Protein AF-A0A4Q7KQC6-F1 (afdb_monomer)

Nearest PDB structures (foldseek):
  8jri-assembly1_F  TM=3.475E-01  e=8.444E+00  Homo sapiens
  8rg0-assembly1_n  TM=2.763E-01  e=6.130E+00  Homo sapiens

Foldseek 3Di:
DDWDWQDDDPVPQAKTWTADPVLDIDIDDDWDPDDVPDDDDPPDTDDDHDPVRVVRNLVVSLVNDDVVVVVVSVVVVVVD

Sequence (80 aa):
MKLRKVSGCENGTCPAVYVSDRGTAVVQGDLVTTAEGLELGDGESAVELPPDVVLAAVTALARSGSAETVQRLTEALQCS

Organism: NCBI:txid1872711

Secondary structure (DSSP, 8-state):
--EEEEE--TTS-S-EEEEETTS-EEEES-B----TT----TT---B---HHHHHHHHHHHHHHS-HHHHHHHHHHHHT-

Mean predicted aligned error: 6.64 Å

pLDDT: mean 84.77, std 11.26, range [52.56, 95.69]

Structure (mmCIF, N/CA/C/O backbone):
data_AF-A0A4Q7KQC6-F1
#
_entry.id   AF-A0A4Q7KQC6-F1
#
loop_
_atom_site.group_PDB
_atom_site.id
_atom_site.type_symbol
_atom_site.label_atom_id
_atom_site.label_alt_id
_atom_site.label_comp_id
_atom_site.label_asym_id
_atom_site.label_entity_id
_atom_site.label_seq_id
_atom_site.pdbx_PDB_ins_code
_atom_site.Cartn_x
_atom_site.Cartn_y
_atom_site.Cartn_z
_atom_site.occupancy
_atom_site.B_iso_or_equiv
_atom_site.auth_seq_id
_atom_site.auth_comp_id
_atom_site.auth_asym_id
_atom_site.auth_atom_id
_atom_site.pdbx_PDB_model_num
ATOM 1 N N . MET A 1 1 ? -5.576 -13.350 8.722 1.00 88.69 1 MET A N 1
ATOM 2 C CA . MET A 1 1 ? -5.870 -11.904 8.838 1.00 88.69 1 MET A CA 1
ATOM 3 C C . MET A 1 1 ? -7.074 -11.584 7.976 1.00 88.69 1 MET A C 1
ATOM 5 O O . MET A 1 1 ? -7.223 -12.219 6.935 1.00 88.69 1 MET A O 1
ATOM 9 N N . LYS A 1 2 ? -7.912 -10.633 8.385 1.00 94.19 2 LYS A N 1
ATOM 10 C CA . LYS A 1 2 ? -8.973 -10.074 7.534 1.00 94.19 2 LYS A CA 1
ATOM 11 C C . LYS A 1 2 ? -8.484 -8.783 6.885 1.00 94.19 2 LYS A C 1
ATOM 13 O O . LYS A 1 2 ? -7.763 -8.022 7.523 1.00 94.19 2 LYS A O 1
ATOM 18 N N . LEU A 1 3 ? -8.873 -8.550 5.633 1.00 94.75 3 LEU A N 1
ATOM 19 C CA . LEU A 1 3 ? -8.469 -7.389 4.839 1.00 94.75 3 LEU A CA 1
ATOM 20 C C . LEU A 1 3 ? -9.699 -6.594 4.410 1.00 94.75 3 LEU A C 1
ATOM 22 O O . LEU A 1 3 ? -10.679 -7.166 3.937 1.00 94.75 3 LEU A O 1
ATOM 26 N N . ARG A 1 4 ? -9.628 -5.271 4.534 1.00 93.25 4 ARG A N 1
ATOM 27 C CA . ARG A 1 4 ? -10.611 -4.339 3.977 1.00 93.25 4 ARG A CA 1
ATOM 28 C C . ARG A 1 4 ? -9.910 -3.446 2.969 1.00 93.25 4 ARG A C 1
ATOM 30 O O . ARG A 1 4 ? -8.972 -2.756 3.351 1.00 93.25 4 ARG A O 1
ATOM 37 N N . LYS A 1 5 ? -10.352 -3.450 1.709 1.00 92.50 5 LYS A N 1
ATOM 38 C CA . LYS A 1 5 ? -9.807 -2.559 0.674 1.00 92.50 5 LYS A CA 1
ATOM 39 C C . LYS A 1 5 ? -10.128 -1.110 1.043 1.00 92.50 5 LYS A C 1
ATOM 41 O O . LYS A 1 5 ? -11.255 -0.816 1.439 1.00 92.50 5 LYS A O 1
ATOM 46 N N . VAL A 1 6 ? -9.134 -0.234 0.967 1.00 91.56 6 VAL A N 1
ATOM 47 C CA . VAL A 1 6 ? -9.256 1.186 1.338 1.00 91.56 6 VAL A CA 1
ATOM 48 C C . VAL A 1 6 ? -8.837 2.131 0.224 1.00 91.56 6 VAL A C 1
ATOM 50 O O . VAL A 1 6 ? -9.285 3.273 0.213 1.00 91.56 6 VAL A O 1
ATOM 53 N N . SER A 1 7 ? -8.023 1.658 -0.717 1.00 87.88 7 SER A N 1
ATOM 54 C CA . SER A 1 7 ? -7.669 2.401 -1.922 1.00 87.88 7 SER A CA 1
ATOM 55 C C . SER A 1 7 ? -7.362 1.460 -3.091 1.00 87.88 7 SER A C 1
ATOM 57 O O . SER A 1 7 ? -7.241 0.240 -2.927 1.00 87.88 7 SER A O 1
ATOM 59 N N . GLY A 1 8 ? -7.293 2.042 -4.286 1.00 80.12 8 GLY A N 1
ATOM 60 C CA . GLY A 1 8 ? -7.132 1.366 -5.572 1.00 80.12 8 GLY A CA 1
ATOM 61 C C . GLY A 1 8 ? -8.251 1.758 -6.535 1.00 80.12 8 GLY A C 1
ATOM 62 O O . GLY A 1 8 ? -9.337 2.138 -6.101 1.00 80.12 8 GLY A O 1
ATOM 63 N N . CYS A 1 9 ? -7.997 1.670 -7.838 1.00 71.81 9 CYS A N 1
ATOM 64 C CA . CYS A 1 9 ? -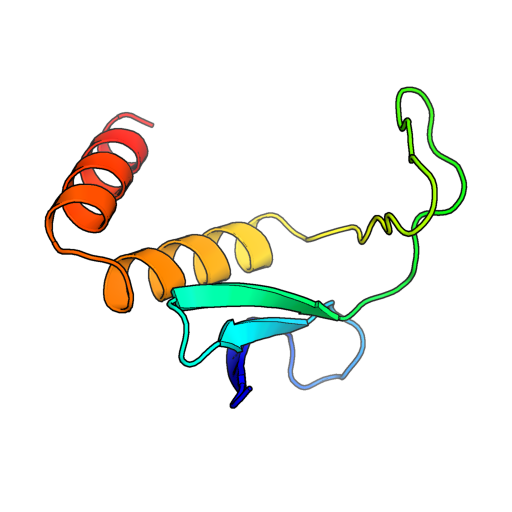8.996 2.013 -8.847 1.00 71.81 9 CYS A CA 1
ATOM 65 C C . CYS A 1 9 ? -9.884 0.811 -9.214 1.00 71.81 9 CYS A C 1
ATOM 67 O O . CYS A 1 9 ? -9.489 -0.348 -9.052 1.00 71.81 9 CYS A O 1
ATOM 69 N N . GLU A 1 10 ? -11.100 1.085 -9.696 1.00 64.56 10 GLU A N 1
ATOM 70 C CA . GLU A 1 10 ? -12.052 0.043 -10.122 1.00 64.56 10 GLU A CA 1
ATOM 71 C C . GLU A 1 10 ? -11.631 -0.640 -11.429 1.00 64.56 10 GLU A C 1
ATOM 73 O O . GLU A 1 10 ? -11.959 -1.802 -11.652 1.00 64.56 10 GLU A O 1
ATOM 78 N N . ASN A 1 11 ? -10.821 0.039 -12.247 1.00 64.62 11 ASN A N 1
ATOM 79 C CA . ASN A 1 11 ? -10.403 -0.443 -13.566 1.00 64.62 11 ASN A CA 1
ATOM 80 C C . ASN A 1 11 ? -9.273 -1.493 -13.511 1.00 64.62 11 ASN A C 1
ATOM 82 O O . ASN A 1 11 ? -8.826 -1.961 -14.554 1.00 64.62 11 ASN A O 1
ATOM 86 N N . GLY A 1 12 ? -8.797 -1.862 -12.315 1.00 60.53 12 GLY A N 1
ATOM 87 C CA . GLY A 1 12 ? -7.857 -2.973 -12.110 1.00 60.53 12 GLY A CA 1
ATOM 88 C C . GLY A 1 12 ? -6.391 -2.703 -12.467 1.00 60.53 12 GLY A C 1
ATOM 89 O O . GLY A 1 12 ? -5.566 -3.585 -12.269 1.00 60.53 12 GLY A O 1
ATOM 90 N N . 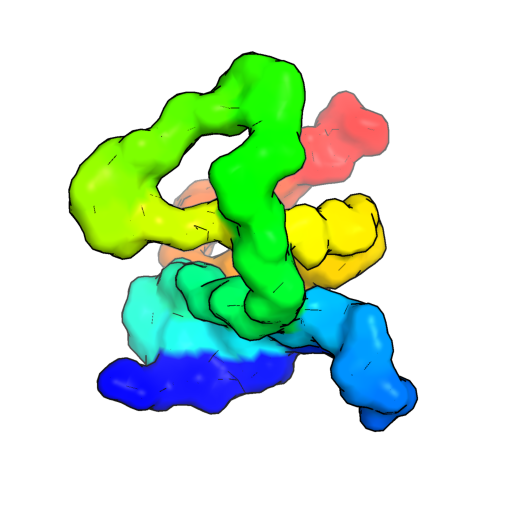THR A 1 13 ? -6.051 -1.508 -12.951 1.00 68.06 13 THR A N 1
ATOM 91 C CA . THR A 1 13 ? -4.686 -1.127 -13.366 1.00 68.06 13 THR A CA 1
ATOM 92 C C . THR A 1 13 ? -3.878 -0.384 -12.305 1.00 68.06 13 THR A C 1
ATOM 94 O O . THR A 1 13 ? -2.695 -0.143 -12.510 1.00 68.06 13 THR A O 1
ATOM 97 N N . CYS A 1 14 ? -4.484 -0.013 -11.177 1.00 80.81 14 CYS A N 1
ATOM 98 C CA . CYS A 1 14 ? -3.792 0.691 -10.099 1.00 80.81 14 CYS A CA 1
ATOM 99 C C . CYS A 1 14 ? -3.550 -0.256 -8.927 1.00 80.81 14 CYS A C 1
ATOM 101 O O . CYS A 1 14 ? -4.419 -1.084 -8.622 1.00 80.81 14 CYS A O 1
ATOM 103 N N . PRO A 1 15 ? -2.430 -0.088 -8.213 1.00 90.00 15 PRO A N 1
ATOM 104 C CA . PRO A 1 15 ? -2.194 -0.815 -6.982 1.00 90.00 15 PRO A CA 1
ATOM 105 C C . PRO A 1 15 ? -3.324 -0.562 -5.977 1.00 90.00 15 PRO A C 1
AT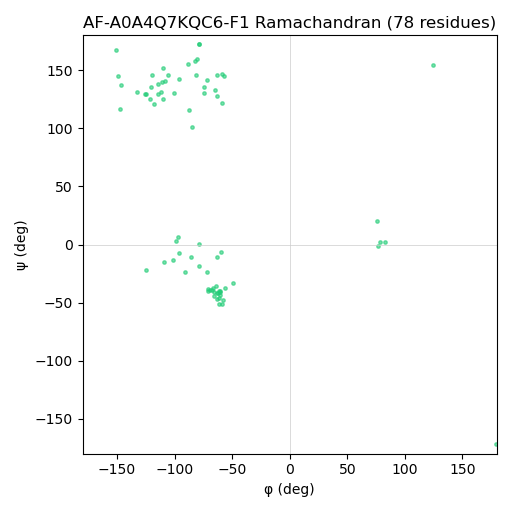OM 107 O O . PRO A 1 15 ? -3.919 0.518 -5.908 1.00 90.00 15 PRO A O 1
ATOM 110 N N . ALA A 1 16 ? -3.639 -1.592 -5.202 1.00 92.81 16 ALA A N 1
ATOM 111 C CA . ALA A 1 16 ? -4.677 -1.569 -4.189 1.00 92.81 16 ALA A CA 1
ATOM 112 C C . ALA A 1 16 ? -4.056 -1.632 -2.798 1.00 92.81 16 ALA A C 1
ATOM 114 O O . ALA A 1 16 ? -3.136 -2.414 -2.555 1.00 92.81 16 ALA A O 1
ATOM 115 N N . VAL A 1 17 ? -4.613 -0.866 -1.862 1.00 94.75 17 VAL A N 1
ATOM 116 C CA . VAL A 1 17 ? -4.228 -0.947 -0.452 1.00 94.75 17 VAL A CA 1
ATOM 117 C C . VAL A 1 17 ? -5.391 -1.465 0.370 1.00 94.75 17 VAL A C 1
ATOM 119 O O . VAL A 1 17 ? -6.548 -1.072 0.195 1.00 94.75 17 VAL A O 1
ATOM 122 N N . TYR A 1 18 ? -5.062 -2.351 1.298 1.00 94.31 18 TYR A N 1
ATOM 123 C CA . TYR A 1 18 ? -5.971 -2.930 2.266 1.00 94.31 18 TYR A CA 1
ATOM 124 C C . TYR A 1 18 ? -5.504 -2.577 3.670 1.00 94.31 18 TYR A C 1
ATOM 126 O O . TYR A 1 18 ? -4.309 -2.543 3.939 1.00 94.31 18 TYR A O 1
ATOM 134 N N . VAL A 1 19 ? -6.446 -2.379 4.585 1.00 94.06 19 VAL A N 1
ATOM 135 C CA . VAL A 1 19 ? -6.164 -2.330 6.021 1.00 94.06 19 VAL A CA 1
ATOM 136 C C . VAL A 1 19 ? -6.530 -3.674 6.624 1.00 94.06 19 VAL A C 1
ATOM 138 O O . VAL A 1 19 ? -7.619 -4.205 6.382 1.00 94.06 19 VAL A O 1
ATOM 141 N N . SER A 1 20 ? -5.607 -4.231 7.398 1.00 94.19 20 SER A N 1
ATOM 142 C CA . SER A 1 20 ? -5.826 -5.469 8.122 1.00 94.19 20 SER A CA 1
ATOM 143 C C . SER A 1 20 ? -6.603 -5.244 9.417 1.00 94.19 20 SER A C 1
ATOM 145 O O . SER A 1 20 ? -6.587 -4.161 10.000 1.00 94.19 20 SER A O 1
ATOM 147 N N . ASP A 1 21 ? -7.218 -6.306 9.928 1.00 91.12 21 ASP A N 1
ATOM 148 C CA . ASP A 1 21 ? -7.776 -6.358 11.287 1.00 91.12 21 ASP A CA 1
ATOM 149 C C . ASP A 1 21 ? -6.742 -6.131 12.406 1.00 91.12 21 ASP A C 1
ATOM 151 O O . ASP A 1 21 ? -7.116 -5.989 13.566 1.00 91.12 21 ASP A O 1
ATOM 155 N N . ARG A 1 22 ? -5.451 -6.049 12.062 1.00 90.12 22 ARG A N 1
ATOM 156 C CA . ARG A 1 22 ? -4.346 -5.711 12.967 1.00 90.12 22 ARG A CA 1
ATOM 157 C C . ARG A 1 22 ? -3.917 -4.241 12.882 1.00 90.12 22 ARG A C 1
ATOM 159 O O . ARG A 1 22 ? -2.943 -3.870 13.524 1.00 90.12 22 ARG A O 1
ATOM 166 N N . GLY A 1 23 ? -4.591 -3.418 12.075 1.00 87.69 23 GLY A N 1
ATOM 167 C CA . GLY A 1 23 ? -4.253 -2.000 11.905 1.00 87.69 23 GLY A CA 1
ATOM 168 C C . GLY A 1 23 ? -3.023 -1.740 11.027 1.00 87.69 23 GLY A C 1
ATOM 169 O O . GLY A 1 23 ? -2.430 -0.671 11.114 1.00 87.69 23 GLY A O 1
ATOM 170 N N . THR A 1 24 ? -2.632 -2.700 10.184 1.00 91.25 24 THR A N 1
ATOM 171 C CA . THR A 1 24 ? -1.511 -2.560 9.236 1.00 91.25 24 THR A CA 1
ATOM 172 C C . THR A 1 24 ? -2.002 -2.486 7.795 1.00 91.25 24 THR A C 1
ATOM 174 O O . THR A 1 24 ? -3.040 -3.066 7.466 1.00 91.25 24 THR A O 1
ATOM 177 N N . ALA A 1 25 ? -1.248 -1.815 6.923 1.00 93.44 25 ALA A N 1
ATOM 178 C CA . ALA A 1 25 ? -1.523 -1.818 5.491 1.00 93.44 25 ALA A CA 1
ATOM 179 C C . ALA A 1 25 ? -0.967 -3.080 4.813 1.00 93.44 25 ALA A C 1
ATOM 181 O O . ALA A 1 25 ? 0.084 -3.593 5.194 1.00 93.44 25 ALA A O 1
ATOM 182 N N . VAL A 1 26 ? -1.679 -3.565 3.800 1.00 95.44 26 VAL A N 1
ATOM 183 C CA . VAL A 1 26 ? -1.225 -4.584 2.848 1.00 95.44 26 VAL A CA 1
ATOM 184 C C . VAL A 1 26 ? -1.402 -4.010 1.454 1.00 95.44 26 VAL A C 1
ATOM 186 O O . VAL A 1 26 ? -2.478 -3.504 1.132 1.00 95.44 26 VAL A O 1
ATOM 189 N N . VAL A 1 27 ? -0.351 -4.078 0.646 1.00 95.31 27 VAL A N 1
ATOM 190 C CA . VAL A 1 27 ? -0.303 -3.469 -0.683 1.00 95.31 27 VAL A CA 1
ATOM 191 C C . VAL A 1 27 ? -0.277 -4.569 -1.737 1.00 95.31 27 VAL A C 1
ATOM 193 O O . VAL A 1 27 ? 0.493 -5.518 -1.630 1.00 95.31 27 VAL A O 1
ATOM 196 N N . GLN A 1 28 ? -1.137 -4.442 -2.742 1.00 93.62 28 GLN A N 1
ATOM 197 C CA . GLN A 1 28 ? -1.163 -5.282 -3.932 1.00 93.62 28 GLN A CA 1
ATOM 198 C C . GLN A 1 28 ? -0.810 -4.414 -5.138 1.00 93.62 28 GLN A C 1
ATOM 200 O O . GLN A 1 28 ? -1.455 -3.393 -5.363 1.00 93.62 28 GLN A O 1
ATOM 205 N N . GLY A 1 29 ? 0.142 -4.857 -5.945 1.00 92.19 29 GLY A N 1
ATOM 206 C CA . GLY A 1 29 ? 0.490 -4.236 -7.216 1.00 92.19 29 GLY A CA 1
ATOM 207 C C . GLY A 1 29 ? 1.636 -4.985 -7.876 1.00 92.19 29 GLY A C 1
ATOM 208 O O . GLY A 1 29 ? 2.024 -6.059 -7.406 1.00 92.19 29 GLY A O 1
ATOM 209 N N . ASP A 1 30 ? 2.157 -4.414 -8.954 1.00 90.56 30 ASP A N 1
ATOM 210 C CA . ASP A 1 30 ? 3.298 -4.978 -9.663 1.00 90.56 30 ASP A CA 1
ATOM 211 C C . ASP A 1 30 ? 4.582 -4.804 -8.849 1.00 90.56 30 ASP A C 1
ATOM 213 O O . ASP A 1 30 ? 4.788 -3.789 -8.175 1.00 90.56 30 ASP A O 1
ATOM 217 N N . LEU A 1 31 ? 5.439 -5.824 -8.897 1.00 93.50 31 LEU A N 1
ATOM 218 C CA . LEU A 1 31 ? 6.694 -5.821 -8.159 1.00 93.50 31 LEU A CA 1
ATOM 219 C C . LEU A 1 31 ? 7.705 -4.894 -8.827 1.00 93.50 31 LEU A C 1
ATOM 221 O O . LEU A 1 31 ? 8.009 -5.032 -10.012 1.00 93.50 31 LEU A O 1
ATOM 225 N N . VAL A 1 32 ? 8.306 -4.020 -8.028 1.00 93.94 32 VAL A N 1
ATOM 226 C CA . VAL A 1 32 ? 9.504 -3.282 -8.420 1.00 93.94 32 VAL A CA 1
ATOM 2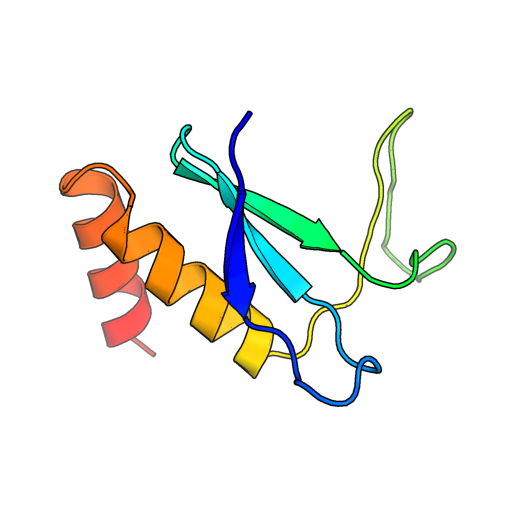27 C C . VAL A 1 32 ? 10.708 -4.172 -8.127 1.00 93.94 32 VAL A C 1
ATOM 229 O O . VAL A 1 32 ? 11.124 -4.315 -6.980 1.00 93.94 32 VAL A O 1
ATOM 232 N N . THR A 1 33 ? 11.250 -4.810 -9.164 1.00 89.56 33 THR A N 1
ATOM 233 C CA . THR A 1 33 ? 12.383 -5.745 -9.031 1.00 89.56 33 THR A CA 1
ATOM 234 C C . THR A 1 33 ? 13.746 -5.075 -9.176 1.00 89.56 33 THR A C 1
ATOM 236 O O . THR A 1 33 ? 14.744 -5.612 -8.708 1.00 89.56 33 THR A O 1
ATOM 239 N N . THR A 1 34 ? 13.808 -3.929 -9.856 1.00 87.12 34 THR A N 1
ATOM 240 C CA . THR A 1 34 ? 15.051 -3.197 -10.131 1.00 87.12 34 THR A CA 1
ATOM 241 C C . THR A 1 34 ? 14.776 -1.698 -10.155 1.00 87.12 34 THR A C 1
ATOM 243 O O . THR A 1 34 ? 14.051 -1.227 -11.031 1.00 87.12 3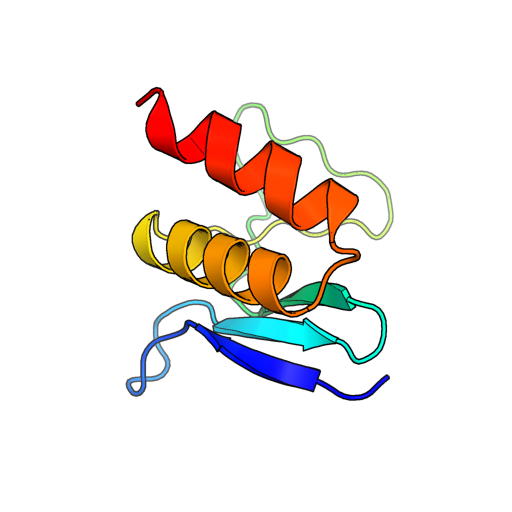4 THR A O 1
ATOM 246 N N . ALA A 1 35 ? 15.368 -0.952 -9.226 1.00 92.75 35 ALA A N 1
ATOM 247 C CA . ALA A 1 35 ? 15.355 0.507 -9.212 1.00 92.75 35 ALA A CA 1
ATOM 248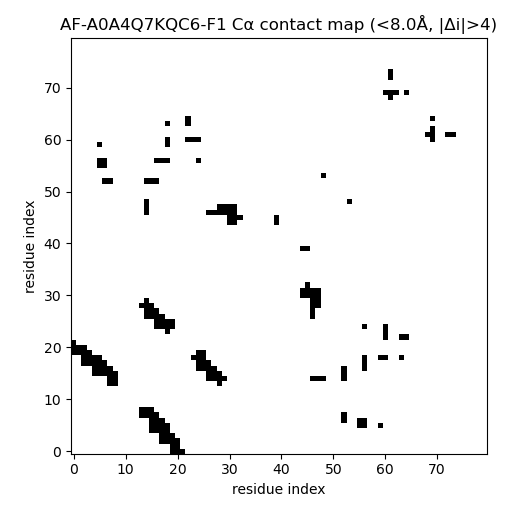 C C . ALA A 1 35 ? 16.648 1.023 -8.566 1.00 92.75 35 ALA A C 1
ATOM 250 O O . ALA A 1 35 ? 17.181 0.399 -7.648 1.00 92.75 35 ALA A O 1
ATOM 251 N N . GLU A 1 36 ? 17.171 2.147 -9.055 1.00 95.00 36 GLU A N 1
ATOM 252 C CA . GLU A 1 36 ? 18.345 2.783 -8.455 1.00 95.00 36 GLU A CA 1
ATOM 253 C C . GLU A 1 36 ? 18.022 3.223 -7.017 1.00 95.00 36 GLU A C 1
ATOM 255 O O . GLU A 1 36 ? 17.011 3.879 -6.777 1.00 95.00 36 GLU A O 1
ATOM 260 N N . GLY A 1 37 ? 18.860 2.823 -6.056 1.00 94.00 37 GLY A N 1
ATOM 261 C CA . GLY A 1 37 ? 18.658 3.116 -4.631 1.00 94.00 37 GLY A CA 1
ATOM 262 C C . GLY A 1 37 ? 17.628 2.235 -3.911 1.00 94.00 37 GLY A C 1
ATOM 263 O O . GLY A 1 37 ? 17.397 2.450 -2.723 1.00 94.00 37 GLY A O 1
ATOM 264 N N . LEU A 1 38 ? 17.021 1.248 -4.583 1.00 94.62 38 LEU A N 1
ATOM 265 C CA . LEU A 1 38 ? 16.158 0.254 -3.941 1.00 94.62 38 LEU A CA 1
ATOM 266 C C . LEU A 1 38 ? 16.995 -0.931 -3.443 1.00 94.62 38 LEU A C 1
ATOM 268 O O . LEU A 1 38 ? 17.559 -1.680 -4.240 1.00 94.62 38 LEU A O 1
ATOM 272 N N . GLU A 1 39 ? 17.021 -1.128 -2.129 1.00 94.56 39 GLU A N 1
ATOM 273 C CA . GLU A 1 39 ? 17.618 -2.295 -1.478 1.00 94.56 39 GLU A CA 1
ATOM 274 C C . GLU A 1 39 ? 16.499 -3.160 -0.889 1.00 94.56 39 GLU A C 1
ATOM 276 O O . GLU A 1 39 ? 15.667 -2.662 -0.133 1.00 94.56 39 GLU A O 1
ATOM 281 N N . LEU A 1 40 ? 16.459 -4.441 -1.263 1.00 92.44 40 LEU A N 1
ATOM 282 C CA . LEU A 1 40 ? 15.491 -5.415 -0.758 1.00 92.44 40 LEU A CA 1
ATOM 283 C C . LEU A 1 40 ? 16.233 -6.577 -0.102 1.00 92.44 40 LEU A C 1
ATOM 285 O O . LEU A 1 40 ? 17.088 -7.207 -0.727 1.00 92.44 40 LEU A O 1
ATOM 289 N N . GLY A 1 41 ? 15.893 -6.858 1.151 1.00 93.44 41 GLY A N 1
ATOM 290 C CA . GLY A 1 41 ? 16.320 -8.050 1.869 1.00 93.44 41 GLY A CA 1
ATOM 291 C C . GLY A 1 41 ? 15.518 -9.296 1.485 1.00 93.44 41 GLY A C 1
ATOM 292 O O . GLY A 1 41 ? 14.510 -9.243 0.775 1.00 93.44 41 GLY A O 1
ATOM 293 N N . ASP A 1 42 ? 15.955 -10.447 1.997 1.00 94.19 42 ASP A N 1
ATOM 294 C CA . ASP A 1 42 ? 15.280 -11.723 1.761 1.00 94.19 42 ASP A CA 1
ATOM 295 C C . ASP A 1 42 ? 13.825 -11.689 2.252 1.00 94.19 42 ASP A C 1
ATOM 297 O O . ASP A 1 42 ? 13.539 -11.475 3.431 1.00 94.19 42 ASP A O 1
ATOM 301 N N . GLY A 1 43 ? 12.892 -11.948 1.333 1.00 92.56 43 GLY A N 1
ATOM 302 C CA . GLY A 1 43 ? 11.455 -11.956 1.615 1.00 92.56 43 GLY A CA 1
ATOM 303 C C . GLY A 1 43 ? 10.783 -10.580 1.589 1.00 92.56 43 GLY A C 1
ATOM 304 O O . GLY A 1 43 ? 9.576 -10.505 1.828 1.00 92.56 43 GLY A O 1
ATOM 305 N N . GLU A 1 44 ? 11.514 -9.509 1.276 1.00 94.50 44 GLU A N 1
ATOM 306 C CA . GLU A 1 44 ? 10.935 -8.183 1.062 1.00 94.50 44 GLU A CA 1
ATOM 307 C C . GLU A 1 44 ? 10.384 -8.033 -0.362 1.00 94.50 44 GLU A C 1
ATOM 309 O O . GLU A 1 44 ? 10.724 -8.764 -1.294 1.00 94.50 44 GLU A O 1
ATOM 314 N N . SER A 1 45 ? 9.456 -7.098 -0.542 1.00 95.31 45 SER A N 1
ATOM 315 C CA . SER A 1 45 ? 8.854 -6.799 -1.839 1.00 95.31 45 SER A CA 1
ATOM 316 C C . SER A 1 45 ? 8.538 -5.316 -1.910 1.00 95.31 45 SER A C 1
ATOM 318 O O . SER A 1 45 ? 8.015 -4.746 -0.953 1.00 95.31 45 SER A O 1
ATOM 320 N N . ALA A 1 46 ? 8.825 -4.706 -3.054 1.00 95.69 46 ALA A N 1
ATOM 321 C CA . ALA A 1 46 ? 8.476 -3.324 -3.335 1.00 95.69 46 ALA A CA 1
ATOM 322 C C . ALA A 1 46 ? 7.344 -3.262 -4.361 1.00 95.69 46 ALA A C 1
ATOM 324 O O . ALA A 1 46 ? 7.325 -4.023 -5.326 1.00 95.69 46 ALA A O 1
ATOM 325 N N . VAL A 1 47 ? 6.418 -2.332 -4.145 1.00 95.00 47 VAL A N 1
ATOM 326 C CA . VAL A 1 47 ? 5.329 -1.996 -5.064 1.00 95.00 47 VAL A CA 1
ATOM 327 C C . VAL A 1 47 ? 5.299 -0.480 -5.185 1.00 95.00 47 VAL A C 1
ATOM 329 O O . VAL A 1 47 ? 5.315 0.220 -4.172 1.00 95.00 47 VAL A O 1
ATOM 332 N N . GLU A 1 48 ? 5.257 0.027 -6.412 1.00 91.62 48 GLU A N 1
ATOM 333 C CA . GLU A 1 48 ? 5.106 1.459 -6.657 1.00 91.62 48 GLU A CA 1
ATOM 334 C C . GLU A 1 48 ? 3.664 1.895 -6.370 1.00 91.62 48 GLU A C 1
ATOM 336 O O . GLU A 1 48 ? 2.709 1.222 -6.762 1.00 91.62 48 GLU A O 1
ATOM 341 N N . LEU A 1 49 ? 3.495 3.023 -5.674 1.00 90.81 49 LEU A N 1
ATOM 342 C CA . LEU A 1 49 ? 2.185 3.573 -5.331 1.00 90.81 49 LEU A CA 1
ATOM 343 C C . LEU A 1 49 ? 2.051 5.019 -5.817 1.00 90.81 49 LEU A C 1
ATOM 345 O O . LEU A 1 49 ? 2.889 5.852 -5.468 1.00 90.81 49 LEU A O 1
ATOM 349 N N . PRO A 1 50 ? 0.964 5.357 -6.536 1.00 90.00 50 PRO A N 1
ATOM 350 C CA . PRO A 1 50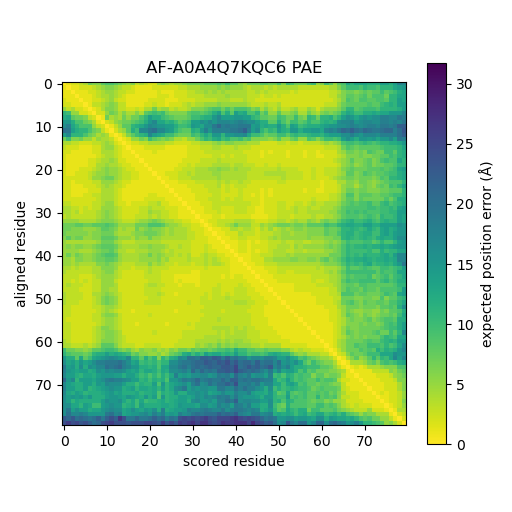 ? 0.615 6.742 -6.819 1.00 90.00 50 PRO A CA 1
ATOM 351 C C . PRO A 1 50 ? 0.402 7.562 -5.529 1.00 90.00 50 PRO A C 1
ATOM 353 O O . PRO A 1 50 ? -0.112 7.020 -4.540 1.00 90.00 50 PRO A O 1
ATOM 356 N N . PRO A 1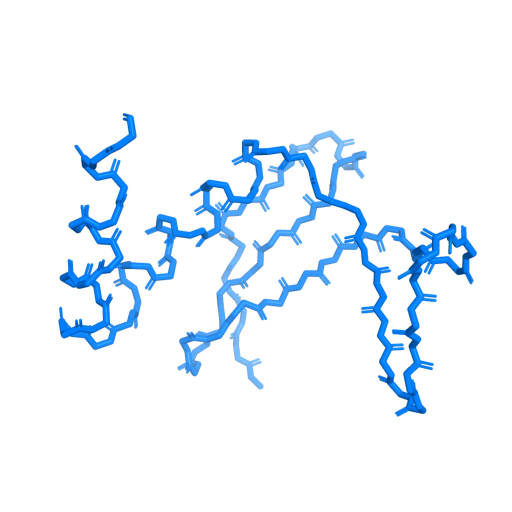 51 ? 0.733 8.868 -5.508 1.00 88.56 51 PRO A N 1
ATOM 357 C CA . PRO A 1 51 ? 0.611 9.698 -4.305 1.00 88.56 51 PRO A CA 1
ATOM 358 C C . PRO A 1 51 ? -0.795 9.732 -3.685 1.00 88.56 51 PRO A C 1
ATOM 360 O O . PRO A 1 51 ? -0.939 9.724 -2.463 1.00 88.56 51 PRO A O 1
ATOM 363 N N . ASP A 1 52 ? -1.845 9.729 -4.505 1.00 86.50 52 ASP A N 1
ATOM 364 C CA . ASP A 1 52 ? -3.242 9.695 -4.062 1.00 86.50 52 ASP A CA 1
ATOM 365 C C . ASP A 1 52 ? -3.598 8.367 -3.371 1.00 86.50 52 ASP A C 1
ATOM 367 O O . ASP A 1 52 ? -4.294 8.358 -2.351 1.00 86.50 52 ASP A O 1
ATOM 371 N N . VAL A 1 53 ? -3.054 7.249 -3.863 1.00 90.06 53 VAL A N 1
ATOM 372 C CA . VAL A 1 53 ? -3.203 5.920 -3.250 1.00 90.06 53 VAL A CA 1
ATOM 373 C C . VAL A 1 53 ? -2.506 5.870 -1.889 1.00 90.06 53 VAL A C 1
ATOM 375 O O . VAL A 1 53 ? -3.078 5.322 -0.938 1.00 90.06 53 VAL A O 1
ATOM 378 N N . VAL A 1 54 ? -1.317 6.477 -1.770 1.00 90.62 54 VAL A N 1
ATOM 379 C CA . VAL A 1 54 ? -0.591 6.618 -0.495 1.00 90.62 54 VAL A CA 1
ATOM 380 C C . VAL A 1 54 ? -1.414 7.442 0.494 1.00 90.62 54 VAL A C 1
ATOM 382 O O . VAL A 1 54 ? -1.671 6.987 1.609 1.00 90.62 54 VAL A O 1
ATOM 385 N N . LEU A 1 55 ? -1.898 8.616 0.087 1.00 89.25 55 LEU A N 1
ATOM 386 C CA . LEU A 1 55 ? -2.689 9.491 0.954 1.00 89.25 55 LEU A CA 1
ATOM 387 C C . LEU A 1 55 ? -3.984 8.817 1.437 1.00 89.25 55 LEU A C 1
ATOM 389 O O . LEU A 1 55 ? -4.346 8.919 2.614 1.00 89.25 55 LEU A O 1
ATOM 393 N N . ALA A 1 56 ? -4.668 8.082 0.559 1.00 87.94 56 ALA A N 1
ATOM 394 C CA . ALA A 1 56 ? -5.858 7.318 0.919 1.00 87.94 56 ALA A CA 1
ATOM 395 C C . ALA A 1 56 ? -5.545 6.210 1.941 1.00 87.94 56 ALA A C 1
ATOM 397 O O . ALA A 1 56 ? -6.289 6.032 2.910 1.00 87.94 56 ALA A O 1
ATOM 398 N N . ALA A 1 57 ? -4.424 5.500 1.772 1.00 90.19 57 ALA A N 1
ATOM 399 C CA . ALA A 1 57 ? -3.974 4.482 2.718 1.00 90.19 57 ALA A CA 1
ATOM 400 C C . ALA A 1 57 ? -3.662 5.081 4.096 1.00 90.19 57 ALA A C 1
ATOM 402 O O . ALA A 1 57 ? -4.147 4.579 5.112 1.00 90.19 57 ALA A O 1
ATOM 403 N N . VAL A 1 58 ? -2.920 6.188 4.124 1.00 90.81 58 VAL A N 1
ATOM 404 C CA . VAL A 1 58 ? -2.581 6.941 5.339 1.00 90.81 58 VAL A CA 1
ATOM 405 C C . VAL A 1 58 ? -3.847 7.394 6.069 1.00 90.81 58 VAL A C 1
ATOM 407 O O . VAL A 1 58 ? -4.004 7.142 7.265 1.00 90.81 58 VAL A O 1
ATOM 410 N N . THR A 1 59 ? -4.802 7.973 5.339 1.00 87.38 59 THR A N 1
ATOM 411 C CA . THR A 1 59 ? -6.094 8.412 5.889 1.00 87.38 59 THR A CA 1
ATOM 412 C C . THR A 1 59 ? -6.880 7.243 6.486 1.00 87.38 59 THR A C 1
ATOM 414 O O . THR A 1 59 ? -7.511 7.373 7.536 1.00 87.38 59 THR A O 1
ATOM 417 N N . ALA A 1 60 ? -6.858 6.078 5.836 1.00 87.81 60 ALA A N 1
ATOM 418 C CA . ALA A 1 60 ? -7.548 4.896 6.329 1.00 87.81 60 ALA A CA 1
ATOM 419 C C . ALA A 1 60 ? -6.882 4.300 7.577 1.00 87.81 60 ALA A C 1
ATOM 421 O O . ALA A 1 60 ? -7.593 3.913 8.507 1.00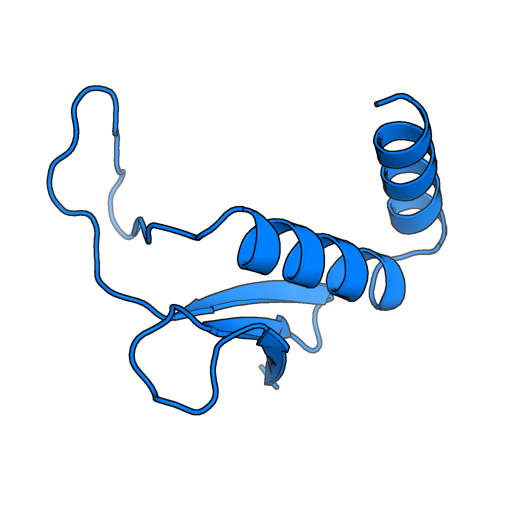 87.81 60 ALA A O 1
ATOM 422 N N . LEU A 1 61 ? -5.547 4.268 7.621 1.00 87.06 61 LEU A N 1
ATOM 423 C CA . LEU A 1 61 ? -4.777 3.832 8.787 1.00 87.06 61 LEU A CA 1
ATOM 424 C C . LEU A 1 61 ? -5.026 4.739 9.991 1.00 87.06 61 LEU A C 1
ATOM 426 O O . LEU A 1 61 ? -5.269 4.243 11.091 1.00 87.06 61 LEU A O 1
ATOM 430 N N . ALA A 1 62 ? -5.080 6.053 9.767 1.00 83.38 62 ALA A N 1
ATOM 431 C CA . ALA A 1 62 ? -5.444 7.039 10.779 1.00 83.38 62 ALA A CA 1
ATOM 432 C C . ALA A 1 62 ? -6.887 6.876 11.301 1.00 83.38 62 ALA A C 1
ATOM 434 O O . ALA A 1 62 ? -7.261 7.480 12.290 1.00 83.38 62 ALA A O 1
ATOM 435 N N . ARG A 1 63 ? -7.740 6.055 10.686 1.00 77.62 63 ARG A N 1
ATOM 436 C CA . ARG A 1 63 ? -9.075 5.738 11.232 1.00 77.62 63 ARG A CA 1
ATOM 437 C C . ARG A 1 63 ? -9.129 4.379 11.925 1.00 77.62 63 ARG A C 1
ATOM 439 O O . ARG A 1 63 ? -10.105 4.090 12.608 1.00 77.62 63 ARG A O 1
ATOM 446 N N . SER A 1 64 ? -8.112 3.540 11.727 1.00 73.12 64 SER A N 1
ATOM 447 C CA . SER A 1 64 ? -8.018 2.188 12.293 1.00 73.12 64 SER A CA 1
ATOM 448 C C . SER A 1 64 ? -6.961 2.031 13.390 1.00 73.12 64 SER A C 1
ATOM 450 O O . SER A 1 64 ? -6.958 1.007 14.066 1.00 73.12 64 SER A O 1
ATOM 452 N N . GLY A 1 65 ? -6.040 2.989 13.526 1.00 68.62 65 GLY A N 1
ATOM 453 C CA . GLY A 1 65 ? -4.973 2.984 14.529 1.00 68.62 65 GLY A CA 1
ATOM 454 C C . GLY A 1 65 ? -5.441 3.419 15.922 1.00 68.62 65 GLY A C 1
ATOM 455 O O . GLY A 1 65 ? -6.566 3.886 16.101 1.00 68.62 65 GLY A O 1
ATOM 456 N N . SER A 1 66 ? -4.562 3.288 16.922 1.00 65.88 66 SER A N 1
ATOM 457 C CA . SER A 1 66 ? -4.816 3.847 18.256 1.00 65.88 66 SER A CA 1
ATOM 458 C C . SER A 1 66 ? -4.914 5.372 18.173 1.00 65.88 66 SER A C 1
ATOM 460 O O . SER A 1 66 ? -4.200 5.995 17.386 1.00 65.88 66 SER A O 1
ATOM 462 N N . ALA A 1 67 ? -5.769 5.983 18.998 1.00 63.12 67 ALA A N 1
ATOM 463 C CA . ALA A 1 67 ? -6.026 7.428 18.974 1.00 63.12 67 ALA A CA 1
ATOM 464 C C . ALA A 1 67 ? -4.740 8.284 18.980 1.00 63.12 67 ALA A C 1
ATOM 466 O O . ALA A 1 67 ? -4.679 9.324 18.335 1.00 63.12 67 ALA A O 1
ATOM 467 N N . GLU A 1 68 ? -3.686 7.808 19.642 1.00 69.81 68 GLU A N 1
ATOM 468 C CA . GLU A 1 68 ? -2.384 8.472 19.718 1.00 69.81 68 GLU A CA 1
ATOM 469 C C . GLU A 1 68 ? -1.591 8.451 18.396 1.00 69.81 68 GLU A C 1
ATOM 471 O O . GLU A 1 68 ? -0.940 9.434 18.038 1.00 69.81 68 GLU A O 1
ATOM 476 N N . THR A 1 69 ? -1.635 7.348 17.642 1.00 71.25 69 THR A N 1
ATOM 477 C CA . THR A 1 69 ? -1.013 7.269 16.309 1.00 71.25 69 THR A CA 1
ATOM 478 C C . THR A 1 69 ? -1.770 8.141 15.313 1.00 71.25 69 THR A C 1
ATOM 480 O O . THR A 1 69 ? -1.156 8.832 14.505 1.00 71.25 69 THR A O 1
ATOM 483 N N . VAL A 1 70 ? -3.101 8.154 15.412 1.00 67.00 70 VAL A N 1
ATOM 484 C CA . VAL A 1 70 ? -3.983 8.995 14.591 1.00 67.00 70 VAL A CA 1
ATOM 485 C C . VAL A 1 70 ? -3.700 10.479 14.806 1.00 67.00 70 VAL A C 1
ATOM 487 O O . VAL A 1 70 ? -3.578 11.224 13.833 1.00 67.00 70 VAL A O 1
ATOM 490 N N . GLN A 1 71 ? -3.559 10.897 16.066 1.00 70.69 71 GLN A N 1
ATOM 491 C CA . GLN A 1 71 ? -3.273 12.282 16.433 1.00 70.69 71 GLN A CA 1
ATOM 492 C C . GLN A 1 71 ? -1.958 12.764 15.805 1.00 70.69 71 GLN A C 1
ATOM 494 O O . GLN A 1 71 ? -1.950 13.761 15.088 1.00 70.69 71 GLN A O 1
ATOM 499 N N . ARG A 1 72 ? -0.872 11.999 15.978 1.00 77.19 72 ARG A N 1
ATOM 500 C CA . ARG A 1 72 ? 0.452 12.342 15.428 1.00 77.19 72 ARG A CA 1
ATOM 501 C C . ARG A 1 72 ? 0.467 12.426 13.903 1.00 77.19 72 ARG A C 1
ATOM 503 O O . ARG A 1 72 ? 1.094 13.317 13.338 1.00 77.19 72 ARG A O 1
ATOM 510 N N . LEU A 1 73 ? -0.229 11.511 13.229 1.00 71.31 73 LEU A N 1
ATOM 511 C CA . LEU A 1 73 ? -0.353 11.540 11.771 1.00 71.31 73 LEU A CA 1
ATOM 512 C C . LEU A 1 73 ? -1.166 12.740 11.280 1.00 71.31 73 LEU A C 1
ATOM 514 O O . LEU A 1 73 ? -0.818 13.342 10.269 1.00 71.31 73 LEU A O 1
ATOM 518 N N . THR A 1 74 ? -2.228 13.098 11.997 1.00 69.06 74 THR A N 1
ATOM 519 C CA . THR A 1 74 ? -3.074 14.247 11.651 1.00 69.06 74 THR A CA 1
ATOM 520 C C . THR A 1 74 ? -2.300 15.557 11.785 1.00 69.06 74 THR A C 1
ATOM 522 O O . THR A 1 74 ? -2.348 16.380 10.877 1.00 69.06 74 THR A O 1
ATOM 525 N N . GLU A 1 75 ? -1.538 15.724 12.867 1.00 80.75 75 GLU A N 1
ATOM 526 C CA . GLU A 1 75 ? -0.671 16.890 13.083 1.00 80.75 75 GLU A CA 1
ATOM 527 C C . GLU A 1 75 ? 0.397 17.015 11.987 1.00 80.75 75 GLU A C 1
ATOM 529 O O . GLU A 1 75 ? 0.597 18.096 11.440 1.00 80.75 75 GLU A O 1
ATOM 534 N N . ALA A 1 76 ? 1.028 15.902 11.596 1.00 73.75 76 ALA A N 1
ATOM 535 C CA . ALA A 1 76 ? 2.028 15.895 10.529 1.00 73.75 76 ALA A CA 1
ATOM 536 C C . ALA A 1 76 ? 1.449 16.291 9.156 1.00 73.75 76 ALA A C 1
ATOM 538 O O . ALA A 1 76 ? 2.121 16.971 8.385 1.00 73.75 76 ALA A O 1
ATOM 539 N N . LEU A 1 77 ? 0.206 15.896 8.859 1.00 69.44 77 LEU A N 1
ATOM 540 C CA . LEU A 1 77 ? -0.482 16.230 7.603 1.00 69.44 77 LEU A CA 1
ATOM 541 C C . LEU A 1 77 ? -1.047 17.661 7.568 1.00 69.44 77 LEU A C 1
ATOM 543 O O . LEU A 1 77 ? -1.349 18.164 6.494 1.00 69.44 77 LEU A O 1
ATOM 547 N N . GLN A 1 78 ? -1.222 18.319 8.716 1.00 70.88 78 GLN A N 1
ATOM 548 C CA . GLN A 1 78 ? -1.722 19.701 8.796 1.00 70.88 78 GLN A CA 1
ATOM 549 C C . GLN A 1 78 ? -0.616 20.759 8.646 1.00 70.88 78 GLN A C 1
ATOM 551 O O . GLN A 1 78 ? -0.921 21.941 8.498 1.00 70.88 78 GLN A O 1
ATOM 556 N N . CYS A 1 79 ? 0.653 20.350 8.690 1.00 54.97 79 CYS A N 1
ATOM 557 C CA . CYS A 1 79 ? 1.816 21.231 8.564 1.00 54.97 79 CYS A CA 1
ATOM 558 C C . CYS A 1 79 ? 2.416 21.305 7.146 1.00 54.97 79 CYS A C 1
ATOM 560 O O . CYS A 1 79 ? 3.471 21.920 6.986 1.00 54.97 79 CYS A O 1
ATOM 562 N N . SER A 1 80 ? 1.779 20.694 6.141 1.00 52.56 80 SER A N 1
ATOM 563 C CA . SER A 1 80 ? 2.210 20.707 4.731 1.00 52.56 80 SER A CA 1
ATOM 564 C C . SER A 1 80 ? 1.371 21.632 3.860 1.00 52.56 80 SER A C 1
ATOM 566 O O . SER A 1 80 ? 0.128 21.498 3.936 1.00 52.56 80 SER A O 1
#

Solvent-accessible surface area (backbone atoms only — not comparable to full-atom values): 4986 Å² total; per-residue (Å²): 137,54,76,43,81,64,32,52,53,92,85,69,83,47,46,32,31,23,43,32,80,83,51,42,81,47,81,46,60,64,74,57,87,80,57,92,94,66,84,75,62,95,91,59,84,45,59,76,71,59,71,67,48,49,52,38,40,52,56,50,41,48,71,57,44,58,72,69,60,22,51,55,51,51,56,61,62,70,76,109

Radius of gyration: 13.97 Å; Cα contacts (8 Å, |Δi|>4): 100; chains: 1; bounding box: 31×33×33 Å